Protein AF-A0A1F7NJM2-F1 (afdb_monomer_lite)

Radius of gyration: 26.5 Å; chains: 1; bounding box: 52×36×61 Å

Sequence (77 aa):
MRYTLPEETVDLLDRVAPKGRRSQLIATAITYYVGRTRRGMVRERLREGATLRAARDLAVAEEWATLEEEAWRRRRK

pLDDT: mean 86.15, std 8.66, range [53.28, 98.0]

Secondary structure (DSSP, 8-state):
---PPPHHHHHHHHHHS-TT-HHHHHHHHHHHHHHHHHHHHHHHHHHHHHHHHHHHHHHHHHHHHHHHHHHHHHHT-

Foldseek 3Di:
DDDDDPPVVVVVLCVVDPPPCSVVVVVVVVVVVCVVVVVVVVVVVVVVVCVVCVVVVVVVVVVVVVVVVVVVVVVVD

Structure (mmCIF, N/CA/C/O backbone):
data_AF-A0A1F7NJM2-F1
#
_entry.id   AF-A0A1F7NJM2-F1
#
loop_
_atom_site.group_PDB
_atom_site.id
_atom_site.type_symbol
_atom_site.label_atom_id
_atom_site.label_alt_id
_atom_site.label_comp_id
_atom_site.label_asym_id
_atom_site.label_entity_id
_atom_site.label_seq_id
_atom_site.pdbx_PDB_ins_code
_atom_site.Cartn_x
_atom_site.Cartn_y
_atom_site.Cartn_z
_atom_site.occupancy
_atom_site.B_iso_or_equiv
_atom_site.auth_seq_id
_atom_site.auth_comp_id
_atom_site.auth_asym_id
_atom_site.auth_atom_id
_atom_site.pdbx_PDB_model_num
ATOM 1 N N . MET A 1 1 ? -6.410 9.906 23.955 1.00 55.53 1 MET A N 1
ATOM 2 C CA . MET A 1 1 ? -6.762 10.835 22.859 1.00 55.53 1 MET A CA 1
ATOM 3 C C . MET A 1 1 ? -8.280 10.870 22.734 1.00 55.53 1 MET A C 1
ATOM 5 O 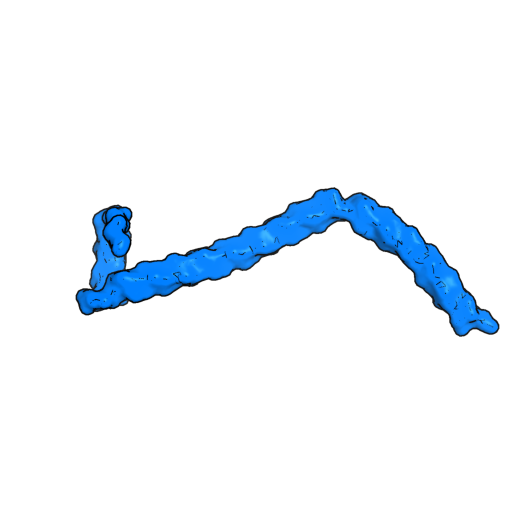O . MET A 1 1 ? -8.875 9.799 22.710 1.00 55.53 1 MET A O 1
ATOM 9 N N . ARG A 1 2 ? -8.903 12.056 22.743 1.00 73.06 2 ARG A N 1
ATOM 10 C CA . ARG A 1 2 ? -10.362 12.222 22.614 1.00 73.06 2 ARG A CA 1
ATOM 11 C C . ARG A 1 2 ? -10.675 12.631 21.178 1.00 73.06 2 ARG A C 1
ATOM 13 O O . ARG A 1 2 ? -10.063 13.562 20.672 1.00 73.06 2 ARG A O 1
ATOM 20 N N . TYR A 1 3 ? -11.588 11.917 20.541 1.00 77.62 3 TYR A N 1
ATOM 21 C CA . TYR A 1 3 ? -12.069 12.183 19.190 1.00 77.62 3 TYR A CA 1
ATOM 22 C C . TYR A 1 3 ? -13.587 12.341 19.253 1.00 77.62 3 TYR A C 1
ATOM 24 O O . TYR A 1 3 ? -14.247 11.673 20.053 1.00 77.62 3 TYR A O 1
ATOM 32 N N . THR A 1 4 ? -14.130 13.240 18.441 1.00 84.81 4 THR A N 1
ATOM 33 C CA . THR A 1 4 ? -15.576 13.439 18.326 1.00 84.81 4 THR A CA 1
ATOM 34 C C . THR A 1 4 ? -16.065 12.616 17.145 1.00 84.81 4 THR A C 1
ATOM 36 O O . THR A 1 4 ? -15.559 12.778 16.036 1.00 84.81 4 THR A O 1
ATOM 39 N N . LEU A 1 5 ? -17.006 11.707 17.390 1.00 84.38 5 LEU A N 1
ATOM 40 C CA . LEU A 1 5 ? -17.690 10.954 16.342 1.00 84.38 5 LEU A CA 1
ATOM 41 C C . LEU A 1 5 ? -19.092 11.539 16.141 1.00 84.38 5 LEU A C 1
ATOM 43 O O . LEU A 1 5 ? -19.678 11.998 17.125 1.00 84.38 5 LEU A O 1
ATOM 47 N N . PRO A 1 6 ? -19.635 11.506 14.912 1.00 90.31 6 PRO A N 1
ATOM 48 C CA . PRO A 1 6 ? -21.044 11.798 14.675 1.00 90.31 6 PRO A CA 1
ATOM 49 C C . PRO A 1 6 ? -21.938 10.895 15.529 1.00 90.31 6 PRO A C 1
ATOM 51 O O . PRO A 1 6 ? -21.608 9.724 15.739 1.00 90.31 6 PRO A O 1
ATOM 54 N N . GLU A 1 7 ? -23.073 11.423 15.982 1.00 86.75 7 GLU A N 1
ATOM 55 C CA . GLU A 1 7 ? -24.030 10.707 16.839 1.00 86.75 7 GLU A CA 1
ATOM 56 C C . GLU A 1 7 ? -24.466 9.376 16.207 1.00 86.75 7 GLU A C 1
ATOM 58 O O . GLU A 1 7 ? -24.377 8.323 16.831 1.00 86.75 7 GLU A O 1
ATOM 63 N N . GLU A 1 8 ? -24.737 9.396 14.904 1.00 88.00 8 GLU A N 1
ATOM 64 C CA . GLU A 1 8 ? -25.079 8.229 14.083 1.00 88.00 8 GLU A CA 1
ATOM 65 C C . GLU A 1 8 ? -24.023 7.108 14.162 1.00 88.00 8 GLU A C 1
ATOM 67 O O . GLU A 1 8 ? -24.333 5.915 14.190 1.00 88.00 8 GLU A O 1
ATOM 72 N N . THR A 1 9 ? -22.740 7.491 14.199 1.00 86.62 9 THR A N 1
ATOM 73 C CA . THR A 1 9 ? -21.616 6.548 14.281 1.00 86.62 9 THR A CA 1
ATOM 74 C C . THR A 1 9 ? -21.499 5.966 15.685 1.00 86.62 9 THR A C 1
ATOM 76 O O . THR A 1 9 ? -21.139 4.799 15.828 1.00 86.62 9 THR A O 1
ATOM 79 N N . VAL A 1 10 ? -21.807 6.754 16.719 1.00 85.81 10 VAL A N 1
ATOM 80 C CA . VAL A 1 10 ? -21.835 6.290 18.113 1.00 85.81 10 VAL A CA 1
ATOM 81 C C . VAL A 1 10 ? -22.985 5.309 18.322 1.00 85.81 10 VAL A C 1
ATOM 83 O O . VAL A 1 10 ? -22.760 4.242 18.887 1.00 85.81 10 VAL A O 1
ATOM 86 N N . ASP A 1 11 ? -24.167 5.602 17.785 1.00 87.12 11 ASP A N 1
ATOM 87 C CA . ASP A 1 11 ? -25.322 4.703 17.829 1.00 87.12 11 ASP A CA 1
ATOM 88 C C . ASP A 1 11 ? -25.031 3.361 17.162 1.00 87.12 11 ASP A C 1
ATOM 90 O O . ASP A 1 11 ? -25.378 2.302 17.689 1.00 87.12 11 ASP A O 1
ATOM 94 N N . LEU A 1 12 ? -24.368 3.387 16.002 1.00 86.38 12 LEU A N 1
ATOM 95 C CA . LEU A 1 12 ? -23.919 2.168 15.343 1.00 86.38 12 LEU A CA 1
ATOM 96 C C . LEU A 1 12 ? -22.937 1.413 16.245 1.00 86.38 12 LEU A C 1
ATOM 98 O O . LEU A 1 12 ? -23.118 0.222 16.486 1.00 86.38 12 LEU A O 1
ATOM 102 N N . LEU A 1 13 ? -21.929 2.110 16.775 1.00 85.56 13 LEU A N 1
ATOM 103 C CA . LEU A 1 13 ? -20.905 1.534 17.643 1.00 85.56 13 LEU A CA 1
ATOM 104 C C . LEU A 1 13 ? -21.517 0.853 18.876 1.00 85.56 13 LEU A C 1
ATOM 106 O O . LEU A 1 13 ? -21.051 -0.211 19.276 1.00 85.56 13 LEU A O 1
ATOM 110 N N . ASP A 1 14 ? -22.578 1.429 19.432 1.00 83.94 14 ASP A N 1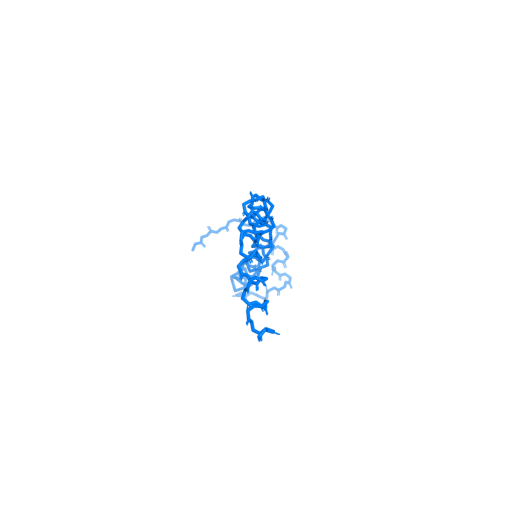
ATOM 111 C CA . ASP A 1 14 ? -23.272 0.936 20.624 1.00 83.94 14 ASP A CA 1
ATOM 112 C C . ASP A 1 14 ? -24.086 -0.328 20.372 1.00 83.94 14 ASP A C 1
ATOM 114 O O . ASP A 1 14 ? -24.239 -1.151 21.275 1.00 83.94 14 ASP A O 1
ATOM 118 N N . ARG A 1 15 ? -24.547 -0.528 19.134 1.00 84.31 15 ARG A N 1
ATOM 119 C CA . ARG A 1 15 ? -25.236 -1.756 18.716 1.00 84.31 15 ARG A CA 1
ATOM 120 C C . ARG A 1 15 ? -24.273 -2.922 18.504 1.00 84.31 15 ARG A C 1
ATOM 122 O O . ARG A 1 15 ? -24.638 -4.061 18.778 1.00 84.31 15 ARG A O 1
ATOM 129 N N . VAL A 1 16 ? -23.059 -2.660 18.010 1.00 82.81 16 VAL A N 1
ATOM 130 C CA . VAL A 1 16 ? -22.067 -3.710 17.690 1.00 82.81 16 VAL A CA 1
ATOM 131 C C . VAL A 1 16 ? -21.027 -3.959 18.782 1.00 82.81 16 VAL A C 1
ATOM 133 O O . VAL A 1 16 ? -20.433 -5.037 18.808 1.00 82.81 16 VAL A O 1
ATOM 136 N N . ALA A 1 17 ? -20.791 -3.015 19.695 1.00 78.56 17 ALA A N 1
ATOM 137 C CA . ALA A 1 17 ? -19.835 -3.172 20.787 1.00 78.56 17 ALA A CA 1
ATOM 138 C C . ALA A 1 17 ? -20.508 -2.987 22.158 1.00 78.56 17 ALA A C 1
ATOM 140 O O . ALA A 1 17 ? -20.908 -1.874 22.503 1.00 78.56 17 ALA A O 1
ATOM 141 N N . PRO A 1 18 ? -20.538 -4.034 23.005 1.00 72.69 18 PRO A N 1
ATOM 142 C CA . PRO A 1 18 ? -20.915 -3.894 24.407 1.00 72.69 18 PRO A CA 1
ATOM 143 C C . PRO A 1 18 ? -20.051 -2.845 25.124 1.00 72.69 18 PRO A C 1
ATOM 145 O O . PRO A 1 18 ? -18.904 -2.582 24.730 1.00 72.69 18 PRO A O 1
ATOM 148 N N . LYS A 1 19 ? -20.580 -2.276 26.217 1.00 70.62 19 LYS A N 1
ATOM 149 C CA . LYS A 1 19 ? -19.876 -1.275 27.037 1.00 70.62 19 LYS A CA 1
ATOM 150 C C . LYS A 1 19 ? -18.442 -1.735 27.344 1.00 70.62 19 LYS A C 1
ATOM 152 O O . LYS A 1 19 ? -18.222 -2.840 27.825 1.00 70.62 19 LYS A O 1
ATOM 157 N N . GLY A 1 20 ? -17.467 -0.879 27.026 1.00 72.94 20 GLY A N 1
ATOM 158 C CA . GLY A 1 20 ? -16.034 -1.142 27.215 1.00 72.94 20 GLY A CA 1
ATOM 159 C C . GLY A 1 20 ? -15.270 -1.616 25.970 1.00 72.94 20 GLY A C 1
ATOM 160 O O . GLY A 1 20 ? -14.048 -1.512 25.954 1.00 72.94 20 GLY A O 1
ATOM 161 N N . ARG A 1 21 ? -15.944 -2.053 24.892 1.00 82.31 21 ARG A N 1
ATOM 162 C CA . ARG A 1 21 ? -15.276 -2.510 23.648 1.00 82.31 21 ARG A CA 1
ATOM 163 C C . ARG A 1 21 ? -15.230 -1.483 22.514 1.00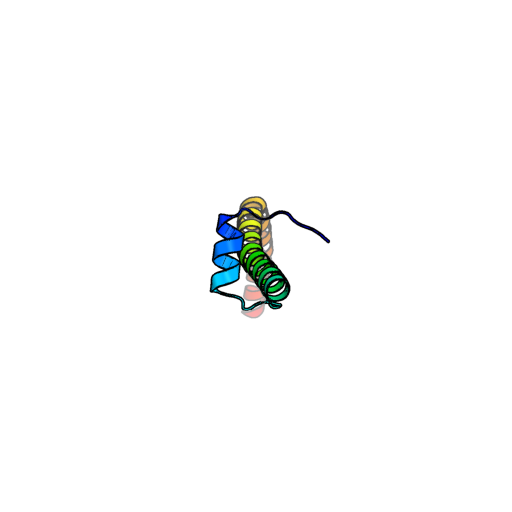 82.31 21 ARG A C 1
ATOM 165 O O . ARG A 1 21 ? -14.625 -1.746 21.478 1.00 82.31 21 ARG A O 1
ATOM 172 N N . ARG A 1 22 ? -15.796 -0.290 22.723 1.00 84.94 22 ARG A N 1
ATOM 173 C CA . ARG A 1 22 ? -15.838 0.812 21.741 1.00 84.94 22 ARG A CA 1
ATOM 174 C C . ARG A 1 22 ? -14.456 1.156 21.176 1.00 84.94 22 ARG A C 1
ATOM 176 O O . ARG A 1 22 ? -14.255 1.109 19.967 1.00 84.94 22 ARG A O 1
ATOM 183 N N . SER A 1 23 ? -13.482 1.429 22.045 1.00 85.00 23 SER A N 1
ATOM 184 C CA . SER A 1 23 ? -12.121 1.795 21.627 1.00 85.00 23 SER A CA 1
ATOM 185 C C . SER A 1 23 ? -11.415 0.673 20.862 1.00 85.00 23 SER A C 1
ATOM 187 O O . SER A 1 23 ? -10.710 0.940 19.892 1.00 85.00 23 SER A O 1
ATOM 189 N N . GLN A 1 24 ? -11.626 -0.583 21.269 1.00 87.56 24 GLN A N 1
ATOM 190 C CA . GLN A 1 24 ? -11.056 -1.750 20.593 1.00 87.56 24 GLN A CA 1
ATOM 191 C C . GLN A 1 24 ? -11.650 -1.924 19.190 1.00 87.56 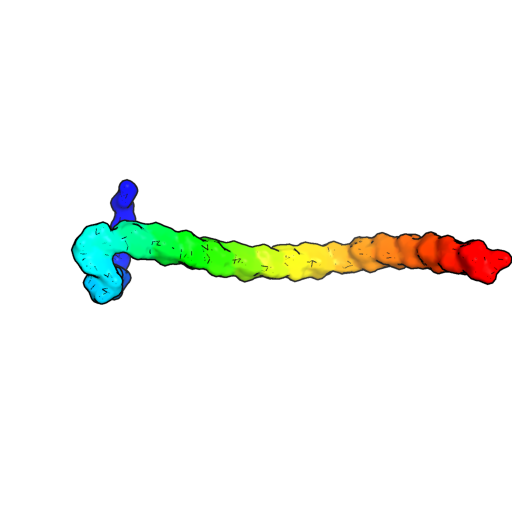24 GLN A C 1
ATOM 193 O O . GLN A 1 24 ? -10.917 -2.180 18.233 1.00 87.56 24 GLN A O 1
ATOM 198 N N . LEU A 1 25 ? -12.966 -1.741 19.053 1.00 88.94 25 LEU A N 1
ATOM 199 C CA . LEU A 1 25 ? -13.646 -1.808 17.765 1.00 88.94 25 LEU A CA 1
ATOM 200 C C . LEU A 1 25 ? -13.167 -0.692 16.827 1.00 88.94 25 LEU A C 1
ATOM 202 O O . LEU A 1 25 ? -12.841 -0.968 15.676 1.00 88.94 25 LEU A O 1
ATOM 206 N N . ILE A 1 26 ? -13.033 0.538 17.330 1.00 88.00 26 ILE A N 1
ATOM 207 C CA . ILE A 1 26 ? -12.514 1.675 16.555 1.00 88.00 26 ILE A CA 1
ATOM 208 C C . ILE A 1 26 ? -11.082 1.407 16.078 1.00 88.00 26 ILE A C 1
ATOM 210 O O . ILE A 1 26 ? -10.789 1.567 14.894 1.00 88.00 26 ILE A O 1
ATOM 214 N N . ALA A 1 27 ? -10.194 0.937 16.960 1.00 89.31 27 ALA A N 1
ATOM 215 C CA . ALA A 1 27 ? -8.818 0.598 16.589 1.00 89.31 27 ALA A CA 1
ATOM 216 C C . ALA A 1 27 ? -8.760 -0.500 15.508 1.00 89.31 27 ALA A C 1
ATOM 218 O O . ALA A 1 27 ? -7.965 -0.421 14.565 1.00 89.31 27 ALA A O 1
ATOM 219 N N . THR A 1 28 ? -9.646 -1.493 15.610 1.00 90.94 28 THR A N 1
ATOM 220 C CA . THR A 1 28 ? -9.769 -2.580 14.629 1.00 90.94 28 THR A CA 1
ATOM 221 C C . THR A 1 28 ? -10.275 -2.057 13.285 1.00 90.94 28 THR A C 1
ATOM 223 O O . THR A 1 28 ? -9.688 -2.362 12.248 1.00 90.94 28 THR A O 1
ATOM 226 N N . ALA A 1 29 ? -11.314 -1.219 13.292 1.00 90.81 29 ALA A N 1
ATOM 227 C CA . ALA A 1 29 ? -11.890 -0.625 12.090 1.00 90.81 29 ALA A CA 1
ATOM 228 C C . ALA A 1 29 ? -10.880 0.265 11.350 1.00 90.81 29 ALA A C 1
ATOM 230 O O . ALA A 1 29 ? -10.751 0.158 10.131 1.00 90.81 29 ALA A O 1
ATOM 231 N N . ILE A 1 30 ? -10.110 1.082 12.078 1.00 90.56 30 ILE A N 1
ATOM 232 C CA . ILE A 1 30 ? -9.049 1.915 11.496 1.00 90.56 30 ILE A CA 1
ATOM 233 C C . ILE A 1 30 ? -7.965 1.035 10.868 1.00 90.56 30 ILE A C 1
ATOM 235 O O . ILE A 1 30 ? -7.596 1.252 9.715 1.00 90.56 30 ILE A O 1
ATOM 239 N N . THR A 1 31 ? -7.483 0.019 11.589 1.00 91.88 31 THR A N 1
ATOM 240 C CA . THR A 1 31 ? -6.464 -0.912 11.072 1.00 91.88 31 THR A CA 1
ATOM 241 C C . THR A 1 31 ? -6.941 -1.607 9.800 1.00 91.88 31 THR A C 1
ATOM 243 O O . THR A 1 31 ? -6.217 -1.654 8.803 1.00 91.88 31 THR A O 1
ATOM 246 N N . TYR A 1 32 ? -8.182 -2.095 9.807 1.00 90.88 32 TYR A N 1
ATOM 247 C CA . TYR A 1 32 ? -8.800 -2.726 8.648 1.00 90.88 32 TYR A CA 1
ATOM 248 C C . TYR A 1 32 ? -8.924 -1.756 7.467 1.00 90.88 32 TYR A C 1
ATOM 250 O O . TYR A 1 32 ? -8.511 -2.089 6.355 1.00 90.88 32 TYR A O 1
ATOM 258 N N . TYR A 1 33 ? -9.436 -0.544 7.699 1.00 89.31 33 TYR A N 1
ATOM 259 C CA . TYR A 1 33 ? -9.607 0.468 6.659 1.00 89.31 33 TYR A CA 1
ATOM 260 C C . TYR A 1 33 ? -8.268 0.869 6.038 1.00 89.31 33 TYR A C 1
ATOM 262 O O . TYR A 1 33 ? -8.114 0.837 4.819 1.00 89.31 33 TYR A O 1
ATOM 270 N N . VAL A 1 34 ? -7.263 1.170 6.863 1.00 89.50 34 VAL A N 1
ATOM 271 C CA . VAL A 1 34 ? -5.919 1.517 6.388 1.00 89.50 34 VAL A CA 1
ATOM 272 C C . VAL A 1 34 ? -5.305 0.354 5.609 1.00 89.50 34 VAL A C 1
ATOM 274 O O . VAL A 1 34 ? -4.760 0.570 4.526 1.00 89.50 34 VAL A O 1
ATOM 277 N N . GLY A 1 35 ? -5.418 -0.881 6.107 1.00 86.75 35 GLY A N 1
ATOM 278 C CA . GLY A 1 35 ? -4.928 -2.070 5.408 1.00 86.75 35 GLY A CA 1
ATOM 279 C C . GLY A 1 35 ? -5.596 -2.271 4.044 1.00 86.75 35 GLY A C 1
ATOM 280 O O . GLY A 1 35 ? -4.916 -2.539 3.049 1.00 86.75 35 GLY A O 1
ATOM 281 N N . ARG A 1 36 ? -6.917 -2.080 3.973 1.00 86.25 36 ARG A N 1
ATOM 282 C CA . ARG A 1 36 ? -7.699 -2.179 2.735 1.00 86.25 36 ARG A CA 1
ATOM 283 C C . ARG A 1 36 ? -7.312 -1.093 1.730 1.00 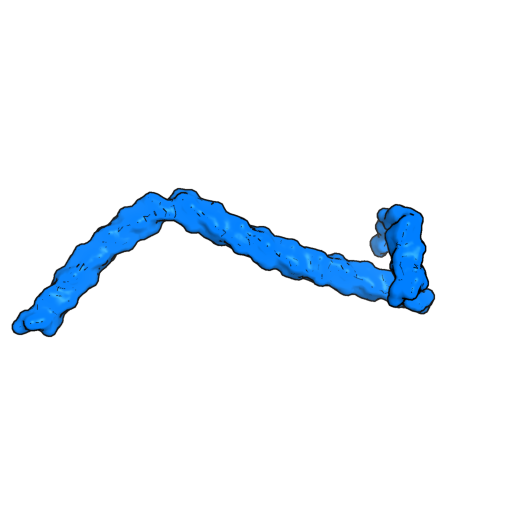86.25 36 ARG A C 1
ATOM 285 O O . ARG A 1 36 ? -7.046 -1.405 0.570 1.00 86.25 36 ARG A O 1
ATOM 292 N N . THR A 1 37 ? -7.220 0.157 2.174 1.00 85.56 37 THR A N 1
ATOM 293 C CA . THR A 1 37 ? -6.909 1.311 1.320 1.00 85.56 37 THR A CA 1
ATOM 294 C C . THR A 1 37 ? -5.473 1.266 0.798 1.00 85.56 37 THR A C 1
ATOM 296 O O . THR A 1 37 ? -5.238 1.539 -0.380 1.00 85.56 37 THR A O 1
ATOM 299 N N . ARG A 1 38 ? -4.508 0.824 1.618 1.00 81.62 38 ARG A N 1
ATOM 300 C CA . ARG A 1 38 ? -3.102 0.674 1.199 1.00 81.62 38 ARG A CA 1
ATOM 301 C C . ARG A 1 38 ? -2.942 -0.266 0.005 1.00 81.62 38 ARG A C 1
ATOM 303 O O . ARG A 1 38 ? -2.194 0.059 -0.911 1.00 81.62 38 ARG A O 1
ATOM 310 N N . ARG A 1 39 ? -3.658 -1.396 -0.028 1.00 78.12 39 ARG A N 1
ATOM 311 C CA . ARG A 1 39 ? -3.591 -2.347 -1.157 1.00 78.12 39 ARG A CA 1
ATOM 312 C C . ARG A 1 39 ? -4.073 -1.725 -2.470 1.00 78.12 39 ARG A C 1
ATOM 314 O O . ARG A 1 39 ? -3.429 -1.911 -3.498 1.00 78.12 39 ARG A O 1
ATOM 321 N N . GLY A 1 40 ? -5.166 -0.959 -2.428 1.00 80.25 40 GLY A N 1
ATOM 322 C CA . GLY A 1 40 ? -5.678 -0.237 -3.598 1.00 80.25 40 GLY A CA 1
ATOM 323 C C . GLY A 1 40 ? -4.702 0.829 -4.097 1.00 80.25 40 GLY A C 1
ATOM 324 O O . GLY A 1 40 ? -4.398 0.876 -5.285 1.00 80.25 40 GLY A O 1
ATOM 325 N N . MET A 1 41 ? -4.137 1.615 -3.177 1.00 85.62 41 MET A N 1
ATOM 326 C CA . MET A 1 41 ? -3.163 2.662 -3.504 1.00 85.62 41 MET A CA 1
ATOM 327 C C . MET A 1 41 ? -1.867 2.111 -4.107 1.00 85.62 41 MET A C 1
ATOM 329 O O . MET A 1 41 ? -1.317 2.715 -5.023 1.00 85.62 41 MET A O 1
ATOM 333 N N . VAL A 1 42 ? -1.368 0.970 -3.618 1.00 88.44 42 VAL A N 1
ATOM 334 C CA . VAL A 1 42 ? -0.170 0.327 -4.188 1.00 88.44 42 VAL A CA 1
ATOM 335 C C . VAL A 1 42 ? -0.426 -0.104 -5.628 1.00 88.44 42 VAL A C 1
ATOM 337 O O . VAL A 1 42 ? 0.407 0.158 -6.491 1.00 88.44 42 VAL A O 1
ATOM 340 N N . ARG A 1 43 ? -1.582 -0.718 -5.904 1.00 88.75 43 ARG A N 1
ATOM 341 C CA . ARG A 1 43 ? -1.939 -1.138 -7.263 1.00 88.75 43 ARG A CA 1
ATOM 342 C C . ARG A 1 43 ? -1.988 0.047 -8.226 1.00 88.75 43 ARG A C 1
ATOM 344 O O . ARG A 1 43 ? -1.442 -0.054 -9.319 1.00 88.75 43 ARG A O 1
ATOM 351 N N . GLU A 1 44 ? -2.602 1.154 -7.815 1.00 91.94 44 GLU A N 1
ATOM 352 C CA . GLU A 1 44 ? -2.710 2.336 -8.675 1.00 91.94 44 GLU A CA 1
ATOM 353 C C . GLU A 1 44 ? -1.340 2.960 -8.951 1.00 91.94 44 GLU A C 1
ATOM 355 O O . GLU A 1 44 ? -0.978 3.172 -10.102 1.00 91.94 44 GLU A O 1
ATOM 360 N N . ARG A 1 45 ? -0.504 3.110 -7.917 1.00 92.38 45 ARG A N 1
ATOM 361 C CA . ARG A 1 45 ? 0.868 3.621 -8.076 1.00 92.38 45 ARG A CA 1
ATOM 362 C C . ARG A 1 45 ? 1.742 2.735 -8.963 1.00 92.38 45 ARG A C 1
ATOM 364 O O . ARG A 1 45 ? 2.581 3.247 -9.701 1.00 92.38 45 ARG A O 1
ATOM 371 N N . LEU A 1 46 ? 1.569 1.412 -8.900 1.00 94.81 46 LEU A N 1
ATOM 372 C CA . LEU A 1 46 ? 2.257 0.489 -9.806 1.00 94.81 46 LEU A CA 1
ATOM 373 C C . LEU A 1 46 ? 1.807 0.700 -11.254 1.00 94.81 46 LEU A C 1
ATOM 375 O O . LEU A 1 46 ? 2.652 0.751 -12.145 1.00 94.81 46 LEU A O 1
ATOM 379 N N . ARG A 1 47 ? 0.500 0.867 -11.480 1.00 95.31 47 ARG A N 1
ATOM 380 C CA . ARG A 1 47 ? -0.069 1.121 -12.807 1.00 95.31 47 ARG A CA 1
ATOM 381 C C . ARG A 1 47 ? 0.415 2.447 -13.392 1.00 95.31 47 ARG A C 1
ATOM 383 O O . ARG A 1 47 ? 0.882 2.471 -14.530 1.00 95.31 47 ARG A O 1
ATOM 390 N N . GLU A 1 48 ? 0.339 3.525 -12.619 1.00 96.88 48 GLU A N 1
ATOM 391 C CA . GLU A 1 48 ? 0.850 4.843 -13.005 1.00 96.88 48 GLU A CA 1
ATOM 392 C C . GLU A 1 48 ? 2.343 4.764 -13.327 1.00 96.88 48 GLU A C 1
ATOM 394 O O . GLU A 1 48 ? 2.776 5.200 -14.390 1.00 96.88 48 GLU A O 1
ATOM 399 N N . GLY A 1 49 ? 3.127 4.129 -12.452 1.00 96.31 49 GLY A N 1
ATOM 400 C CA . GLY A 1 49 ? 4.561 3.964 -12.652 1.00 96.31 49 GLY A CA 1
ATOM 401 C C . GLY A 1 49 ? 4.914 3.173 -13.914 1.00 96.31 49 GLY A C 1
ATOM 402 O O . GLY A 1 49 ? 5.814 3.584 -14.640 1.00 96.31 49 GLY A O 1
ATOM 403 N N . ALA A 1 50 ? 4.216 2.065 -14.182 1.00 95.38 50 ALA A N 1
ATOM 404 C CA . ALA A 1 50 ? 4.404 1.272 -15.398 1.00 95.38 50 ALA A CA 1
ATOM 405 C C . ALA A 1 50 ? 4.044 2.073 -16.656 1.00 95.38 50 ALA A C 1
ATOM 407 O O . ALA A 1 50 ? 4.768 2.035 -17.643 1.00 95.38 50 ALA A O 1
ATOM 408 N N . THR A 1 51 ? 2.966 2.857 -16.599 1.00 97.06 51 THR A N 1
ATOM 409 C CA . THR A 1 51 ? 2.528 3.695 -17.724 1.00 97.06 51 THR A CA 1
ATOM 410 C C . THR A 1 51 ? 3.539 4.804 -18.009 1.00 97.06 51 THR A C 1
ATOM 412 O O . THR A 1 51 ? 3.944 4.993 -19.151 1.00 97.06 51 THR A O 1
ATOM 415 N N . LEU A 1 52 ? 4.002 5.500 -16.967 1.00 98.00 52 LEU A N 1
ATOM 416 C CA . LEU A 1 52 ? 4.986 6.579 -17.080 1.00 98.00 52 LEU A CA 1
ATOM 417 C C . LEU A 1 52 ? 6.339 6.099 -17.615 1.00 98.00 52 LEU A C 1
ATOM 419 O O . LEU A 1 52 ? 7.028 6.854 -18.294 1.00 98.00 52 LEU A O 1
ATOM 423 N N . ARG A 1 53 ? 6.740 4.864 -17.293 1.00 97.19 53 ARG A N 1
ATOM 424 C CA . ARG A 1 53 ? 8.040 4.309 -17.699 1.00 97.19 53 ARG A CA 1
ATOM 425 C C . ARG A 1 53 ? 7.986 3.448 -18.957 1.00 97.19 53 ARG A C 1
ATOM 427 O O . ARG A 1 53 ? 9.049 3.110 -19.461 1.00 97.19 53 ARG A O 1
ATOM 434 N N . ALA A 1 54 ? 6.803 3.174 -19.507 1.00 97.38 54 ALA A N 1
ATOM 435 C CA . ALA A 1 54 ? 6.606 2.230 -20.607 1.00 97.38 54 ALA A CA 1
ATOM 436 C C . ALA A 1 54 ? 7.567 2.439 -21.790 1.00 97.38 54 ALA A C 1
ATOM 438 O O . ALA A 1 54 ? 8.165 1.480 -22.262 1.00 97.38 54 ALA A O 1
ATOM 439 N N . ALA A 1 55 ? 7.761 3.684 -22.237 1.00 97.06 55 ALA A N 1
ATOM 440 C CA . ALA A 1 55 ? 8.652 3.984 -23.360 1.00 97.06 55 ALA A CA 1
ATOM 441 C C . ALA A 1 55 ? 10.128 3.681 -23.047 1.00 97.06 55 ALA A C 1
ATOM 443 O O . ALA A 1 55 ? 10.832 3.103 -23.869 1.00 97.06 55 ALA A O 1
ATOM 444 N N . ARG A 1 56 ? 10.590 4.036 -21.841 1.00 96.62 56 ARG A N 1
ATOM 445 C CA . ARG A 1 56 ? 11.947 3.718 -21.379 1.00 96.62 56 ARG A CA 1
ATOM 446 C C . ARG A 1 56 ? 12.124 2.208 -21.243 1.00 96.62 56 ARG A C 1
ATOM 448 O O . ARG A 1 56 ? 13.133 1.675 -21.686 1.00 96.62 56 ARG A O 1
ATOM 455 N N . ASP A 1 57 ? 11.169 1.550 -20.595 1.00 96.31 57 ASP A N 1
ATOM 456 C CA . ASP A 1 57 ? 11.234 0.118 -20.316 1.00 96.31 57 ASP A CA 1
ATOM 457 C C . ASP A 1 57 ? 11.237 -0.685 -21.630 1.00 96.31 57 ASP A C 1
ATOM 459 O O . ASP A 1 57 ? 11.977 -1.660 -21.740 1.00 96.31 57 ASP A O 1
ATOM 463 N N . LEU A 1 58 ? 10.497 -0.227 -22.650 1.00 95.94 58 LEU A N 1
ATOM 464 C CA . LEU A 1 58 ? 10.536 -0.788 -24.001 1.00 95.94 58 LEU A CA 1
ATOM 465 C C . LEU A 1 58 ? 11.907 -0.609 -24.663 1.00 95.94 58 LEU A C 1
ATOM 467 O O . LEU A 1 58 ? 12.474 -1.595 -25.117 1.00 95.94 58 LEU A O 1
ATOM 471 N N . ALA A 1 59 ? 12.459 0.608 -24.670 1.00 95.94 59 ALA A N 1
ATOM 472 C CA . ALA A 1 59 ? 13.763 0.869 -25.285 1.00 95.94 59 ALA A CA 1
ATOM 473 C C . ALA A 1 59 ? 14.870 -0.004 -24.668 1.00 95.94 59 ALA A C 1
ATOM 475 O O . ALA A 1 59 ? 15.662 -0.615 -25.380 1.00 95.94 59 ALA A O 1
ATOM 476 N N . VAL A 1 60 ? 14.873 -0.139 -23.338 1.00 95.25 60 VAL A N 1
ATOM 477 C CA . VAL A 1 60 ? 15.807 -1.035 -22.643 1.00 95.25 60 VAL A CA 1
ATOM 478 C C . VAL A 1 60 ? 15.556 -2.49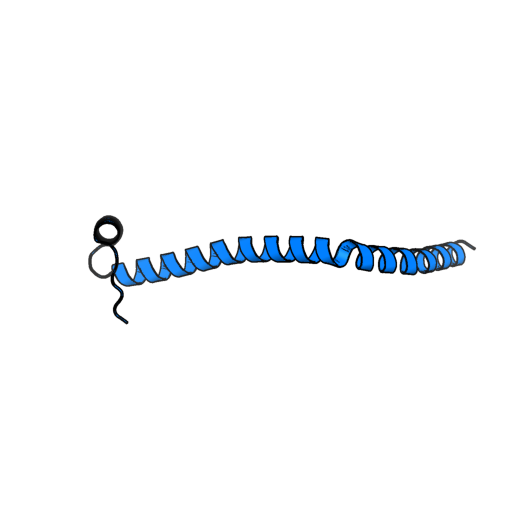3 -23.037 1.00 95.25 60 VAL A C 1
ATOM 480 O O . VAL A 1 60 ? 16.503 -3.218 -23.312 1.00 95.25 60 VAL A O 1
ATOM 483 N N . ALA A 1 61 ? 14.306 -2.955 -23.095 1.00 94.06 61 ALA A N 1
ATOM 484 C CA . ALA A 1 61 ? 14.022 -4.332 -23.500 1.00 94.06 61 ALA A CA 1
ATOM 485 C C . ALA A 1 61 ? 14.512 -4.635 -24.929 1.00 94.06 61 ALA A C 1
ATOM 487 O O . ALA A 1 61 ? 15.079 -5.700 -25.167 1.00 94.06 61 ALA A O 1
ATOM 488 N N . GLU A 1 62 ? 14.341 -3.695 -25.859 1.00 93.81 62 GLU A N 1
ATOM 489 C CA . GLU A 1 62 ? 14.812 -3.817 -27.242 1.00 93.81 62 GLU A CA 1
ATOM 490 C C . GLU A 1 62 ? 16.343 -3.873 -27.326 1.00 93.81 62 GLU A C 1
ATOM 492 O O . GLU A 1 62 ? 16.885 -4.736 -28.018 1.00 93.81 62 GLU A O 1
ATOM 497 N N . GLU A 1 63 ? 17.051 -3.022 -26.575 1.00 91.38 63 GLU A N 1
ATOM 498 C CA . GLU A 1 63 ? 18.516 -3.068 -26.480 1.00 91.38 63 GLU A CA 1
ATOM 499 C C . GLU A 1 63 ? 19.004 -4.451 -26.026 1.00 91.38 63 GLU A C 1
ATOM 501 O O . GLU A 1 63 ? 19.899 -5.037 -26.638 1.00 91.38 63 GLU A O 1
ATOM 506 N N . TRP A 1 64 ? 18.390 -5.013 -24.983 1.00 89.75 64 TRP A N 1
ATOM 507 C CA . TRP A 1 64 ? 18.793 -6.307 -24.429 1.00 89.75 64 TRP A CA 1
ATOM 508 C C . TRP A 1 64 ? 18.399 -7.495 -25.315 1.00 89.75 64 TRP A C 1
ATOM 510 O O . TRP A 1 64 ? 19.151 -8.470 -25.384 1.00 89.75 64 TRP A O 1
ATOM 520 N N . ALA A 1 65 ? 17.279 -7.411 -26.038 1.00 87.94 65 ALA A N 1
ATOM 521 C CA . ALA A 1 65 ? 16.831 -8.466 -26.949 1.00 87.94 65 ALA A CA 1
ATOM 522 C C . ALA A 1 65 ? 17.882 -8.784 -28.025 1.00 87.94 65 ALA A C 1
ATOM 524 O O . ALA A 1 65 ? 18.113 -9.951 -28.349 1.00 87.94 65 ALA A O 1
ATOM 525 N N . THR A 1 66 ? 18.583 -7.763 -28.527 1.00 83.94 66 THR A N 1
ATOM 526 C CA . THR A 1 66 ? 19.656 -7.956 -29.515 1.00 83.94 66 THR A CA 1
ATOM 527 C C . THR A 1 66 ? 20.803 -8.813 -28.969 1.00 83.94 66 THR A C 1
ATOM 529 O O . THR A 1 66 ? 21.262 -9.744 -29.634 1.00 83.94 66 THR A O 1
ATOM 532 N N . LEU A 1 67 ? 21.214 -8.572 -27.722 1.00 82.69 67 LEU A N 1
ATOM 533 C CA . LEU A 1 67 ? 22.280 -9.322 -27.055 1.00 82.69 67 LEU A CA 1
ATOM 534 C C . LEU A 1 67 ? 21.869 -10.773 -26.776 1.00 82.69 67 LEU A C 1
ATOM 536 O O . LEU A 1 67 ? 22.680 -11.693 -26.930 1.00 82.69 67 LEU A O 1
ATOM 540 N N . GLU A 1 68 ? 20.612 -10.997 -26.391 1.00 83.50 68 GLU A N 1
ATOM 541 C CA . GLU A 1 68 ? 20.079 -12.343 -26.177 1.00 83.50 68 GLU A CA 1
ATOM 542 C C . GLU A 1 68 ? 20.021 -13.151 -27.477 1.00 83.50 68 GLU A C 1
ATOM 544 O O . GLU A 1 68 ? 20.441 -14.313 -27.497 1.00 83.50 68 GLU A O 1
ATOM 549 N N . GLU A 1 69 ? 19.566 -12.549 -28.578 1.00 79.75 69 GLU A N 1
ATOM 550 C CA . GLU A 1 69 ? 19.551 -13.202 -29.889 1.00 79.75 69 GLU A CA 1
ATOM 551 C C . GLU A 1 69 ? 20.954 -13.580 -30.376 1.00 79.75 69 GLU A C 1
ATOM 553 O O . GLU A 1 69 ? 21.153 -14.659 -30.949 1.00 79.75 69 GLU A O 1
ATOM 558 N N . GLU A 1 70 ? 21.939 -12.707 -30.164 1.00 79.56 70 GLU A N 1
ATOM 559 C CA . GLU A 1 70 ? 23.334 -12.986 -30.496 1.00 79.56 70 GLU A CA 1
ATOM 560 C C . GLU A 1 70 ? 23.900 -14.139 -29.659 1.00 79.56 70 GLU A C 1
ATOM 562 O O . GLU A 1 70 ? 24.549 -15.042 -30.199 1.00 79.56 70 GLU A O 1
ATOM 567 N N . ALA A 1 71 ? 23.628 -14.150 -28.351 1.00 83.31 71 ALA A N 1
ATOM 568 C CA . ALA A 1 71 ? 24.058 -15.215 -27.450 1.00 83.31 71 ALA A CA 1
ATOM 569 C C . ALA A 1 71 ? 23.426 -16.569 -27.820 1.00 83.31 71 ALA A C 1
ATOM 571 O O . ALA A 1 71 ? 24.113 -17.598 -27.834 1.00 83.31 71 ALA A O 1
ATOM 572 N N . TRP A 1 72 ? 22.141 -16.576 -28.182 1.00 81.81 72 TRP A N 1
ATOM 573 C CA . TRP A 1 72 ? 21.436 -17.769 -28.654 1.00 81.81 72 TRP A CA 1
ATOM 574 C C . TRP A 1 72 ? 21.984 -18.294 -29.981 1.00 81.81 72 TRP A C 1
ATOM 576 O O . TRP A 1 72 ? 22.195 -19.503 -30.123 1.00 81.81 72 TRP A O 1
ATOM 586 N N . ARG A 1 73 ? 22.266 -17.408 -30.944 1.00 77.50 73 ARG A N 1
ATOM 587 C CA . ARG A 1 73 ? 22.883 -17.789 -32.225 1.00 77.50 73 ARG A CA 1
ATOM 588 C C . ARG A 1 73 ? 24.277 -18.380 -32.038 1.00 77.50 73 ARG A C 1
ATOM 590 O O . ARG A 1 73 ? 24.591 -19.375 -32.685 1.00 77.50 73 ARG A O 1
ATOM 597 N N . ARG A 1 74 ? 25.089 -17.822 -31.133 1.00 76.69 74 ARG A N 1
ATOM 598 C CA . ARG A 1 74 ? 26.428 -18.350 -30.818 1.00 76.69 74 ARG A CA 1
ATOM 599 C C . ARG A 1 74 ? 26.394 -19.736 -30.169 1.00 76.69 74 ARG A C 1
ATOM 601 O O . ARG A 1 74 ? 27.300 -20.510 -30.426 1.00 76.69 74 ARG A O 1
ATOM 608 N N . ARG A 1 75 ? 25.370 -20.077 -29.374 1.00 77.12 75 ARG A N 1
ATOM 609 C CA . ARG A 1 75 ? 25.222 -21.431 -28.791 1.00 77.12 75 ARG A CA 1
ATOM 610 C C . ARG A 1 75 ? 24.780 -22.508 -29.783 1.00 77.12 75 ARG A C 1
ATOM 612 O O . ARG A 1 75 ? 24.972 -23.685 -29.504 1.00 77.12 75 ARG A O 1
ATOM 619 N N . ARG A 1 76 ? 24.109 -22.135 -30.877 1.00 68.94 76 ARG A N 1
ATOM 620 C CA . ARG A 1 76 ? 23.590 -23.079 -31.888 1.00 68.94 76 ARG A CA 1
ATOM 621 C C . ARG A 1 76 ? 24.587 -23.394 -33.007 1.00 68.94 76 ARG A C 1
ATOM 623 O O . ARG A 1 76 ? 24.235 -24.156 -33.904 1.00 68.94 76 ARG A O 1
ATOM 630 N N . LYS A 1 77 ? 25.766 -22.778 -32.983 1.00 53.28 77 LYS A N 1
ATOM 631 C CA . LYS A 1 77 ? 26.836 -22.939 -33.966 1.00 53.28 77 LYS A CA 1
ATOM 632 C C . LYS A 1 77 ? 27.974 -23.739 -33.348 1.00 53.28 77 LYS A C 1
ATOM 634 O O . LYS A 1 77 ? 28.578 -24.526 -34.102 1.00 53.28 77 LYS A O 1
#